Protein AF-A0A1F4YMG1-F1 (afdb_monomer_lite)

Secondary structure (DSSP, 8-state):
-B---HHHHHT--HHHHHHHHHHHHHHHHHHHHHHHHHHHHHHHHHH--SS-TTTTTSS-SSHHHHHHHHHHHHHHHHHHHHHHHHHHHHHIIIIITTBHHHHHHGGGGT----

Structure (mmCIF, N/CA/C/O backbone):
data_AF-A0A1F4YMG1-F1
#
_entry.id   AF-A0A1F4YMG1-F1
#
loop_
_atom_site.group_PDB
_atom_site.id
_atom_site.type_symbol
_atom_site.label_atom_id
_atom_site.label_alt_id
_atom_site.label_comp_id
_atom_site.label_asym_id
_atom_site.label_entity_id
_atom_site.label_seq_id
_atom_site.pdbx_PDB_ins_code
_atom_site.Cartn_x
_atom_site.Cartn_y
_atom_site.Cartn_z
_atom_site.occupancy
_atom_site.B_iso_or_equiv
_atom_site.auth_seq_id
_atom_site.auth_comp_id
_atom_site.auth_asym_id
_atom_site.auth_atom_id
_atom_site.pdbx_PDB_model_num
ATOM 1 N N . MET A 1 1 ? -18.444 7.499 5.440 1.00 79.19 1 MET A N 1
ATOM 2 C CA . MET A 1 1 ? -16.981 7.350 5.309 1.00 79.19 1 MET A CA 1
ATOM 3 C C . MET A 1 1 ? -16.358 8.208 6.382 1.00 79.19 1 MET A C 1
ATOM 5 O O . MET A 1 1 ? -16.798 9.342 6.549 1.00 79.19 1 MET A O 1
ATOM 9 N N . ARG A 1 2 ? -15.449 7.632 7.165 1.00 90.69 2 ARG A N 1
ATOM 10 C CA . ARG A 1 2 ? -14.820 8.289 8.312 1.00 90.69 2 ARG A CA 1
ATOM 11 C C . ARG A 1 2 ? -13.461 8.845 7.888 1.00 90.69 2 ARG A C 1
ATOM 13 O O . ARG A 1 2 ? -12.646 8.122 7.326 1.00 90.69 2 ARG A O 1
ATOM 20 N N . GLU A 1 3 ? -13.212 10.124 8.138 1.00 92.06 3 GLU A N 1
ATOM 21 C CA . GLU A 1 3 ? -11.911 10.735 7.843 1.00 92.06 3 GLU A CA 1
ATOM 22 C C . GLU A 1 3 ? -10.870 10.369 8.906 1.00 92.06 3 GLU A C 1
ATOM 24 O O . GLU A 1 3 ? -11.195 10.208 10.086 1.00 92.06 3 GLU A O 1
ATOM 29 N N . LEU A 1 4 ? -9.604 10.272 8.493 1.00 89.44 4 LEU A N 1
ATOM 30 C CA . LEU A 1 4 ? -8.485 10.080 9.414 1.00 89.44 4 LEU A CA 1
ATOM 31 C C . LEU A 1 4 ? -8.119 11.429 10.052 1.00 89.44 4 LEU A C 1
ATOM 33 O O . LEU A 1 4 ? -7.257 12.155 9.565 1.00 89.44 4 LEU A O 1
ATOM 37 N N . THR A 1 5 ? -8.821 11.789 11.125 1.00 91.75 5 THR A N 1
ATOM 38 C CA . THR A 1 5 ? -8.571 13.022 11.888 1.00 91.75 5 THR A CA 1
ATOM 39 C C . THR A 1 5 ? -7.585 12.787 13.041 1.00 91.75 5 THR A C 1
ATOM 41 O O . THR A 1 5 ? -7.389 11.643 13.459 1.00 91.75 5 THR A O 1
ATOM 44 N N . PRO A 1 6 ? -6.990 13.843 13.629 1.00 91.50 6 PRO A N 1
ATOM 45 C CA . PRO A 1 6 ? -6.135 13.702 14.811 1.00 91.50 6 PRO A CA 1
ATOM 46 C C . PRO A 1 6 ? -6.811 12.979 15.985 1.00 91.50 6 PRO A C 1
ATOM 48 O O . PRO A 1 6 ? -6.158 12.213 16.691 1.00 91.50 6 PRO A O 1
ATOM 51 N N . ASP A 1 7 ? -8.115 13.183 16.184 1.00 91.56 7 ASP A N 1
ATOM 52 C CA . ASP A 1 7 ? -8.868 12.508 17.247 1.00 91.56 7 ASP A CA 1
ATOM 53 C C . ASP A 1 7 ? -9.060 11.018 16.955 1.00 91.56 7 ASP A C 1
ATOM 55 O O . ASP A 1 7 ? -8.949 10.192 17.859 1.00 91.56 7 ASP A O 1
ATOM 59 N N . VAL A 1 8 ? -9.266 10.655 15.682 1.00 89.94 8 VAL A N 1
ATOM 60 C CA . VAL A 1 8 ? -9.292 9.251 15.250 1.00 89.94 8 VAL A CA 1
ATOM 61 C C . VAL A 1 8 ? -7.950 8.593 15.533 1.00 89.94 8 VAL A C 1
ATOM 63 O O . VAL A 1 8 ? -7.940 7.526 16.135 1.00 89.94 8 VAL A O 1
ATOM 66 N N . ILE A 1 9 ? -6.840 9.246 15.175 1.00 90.00 9 ILE A N 1
ATOM 67 C CA . ILE A 1 9 ? -5.479 8.729 15.383 1.00 90.00 9 ILE A CA 1
ATOM 68 C C . ILE A 1 9 ? -5.218 8.448 16.867 1.00 90.00 9 ILE A C 1
ATOM 70 O O . ILE A 1 9 ? -4.708 7.387 17.210 1.00 90.00 9 ILE A O 1
ATOM 74 N N . LYS A 1 10 ? -5.621 9.358 17.762 1.00 91.88 10 LYS A N 1
ATOM 75 C CA . LYS A 1 10 ? -5.476 9.170 19.217 1.00 91.88 10 LYS A CA 1
ATOM 76 C C . LYS A 1 10 ? -6.306 8.010 19.770 1.00 91.88 10 LYS A C 1
ATOM 78 O O . LYS A 1 10 ? -5.988 7.506 20.840 1.00 91.88 10 LYS A O 1
ATOM 83 N N . SER A 1 11 ? -7.380 7.631 19.078 1.00 92.88 11 SER A N 1
ATOM 84 C CA . SER A 1 11 ? -8.273 6.536 19.475 1.00 92.88 11 SER A CA 1
ATOM 85 C C . SER A 1 11 ? -7.877 5.171 18.911 1.00 92.88 11 SER A C 1
ATOM 87 O O . SER A 1 11 ? -8.536 4.182 19.227 1.00 92.88 11 SER A O 1
ATOM 89 N N . LEU A 1 12 ? -6.846 5.110 18.062 1.00 93.19 12 LEU A N 1
ATOM 90 C CA . LEU A 1 12 ? -6.393 3.858 17.467 1.00 93.19 12 LEU A CA 1
ATOM 91 C C . LEU A 1 12 ? -5.712 2.975 18.508 1.00 93.19 12 LEU A C 1
ATOM 93 O O . LEU A 1 12 ? -4.981 3.453 19.378 1.00 93.19 12 LEU A O 1
ATOM 97 N N . THR A 1 13 ? -5.903 1.667 18.372 1.00 96.19 13 THR A N 1
ATOM 98 C CA . THR A 1 13 ? -5.051 0.704 19.069 1.00 96.19 13 THR A CA 1
ATOM 99 C C . THR A 1 13 ? -3.626 0.748 18.497 1.00 96.19 13 THR A C 1
ATOM 101 O O . THR A 1 13 ? -3.439 1.184 17.355 1.00 96.19 13 THR A O 1
ATOM 104 N N . PRO A 1 14 ? -2.610 0.282 19.247 1.00 95.44 14 PRO A N 1
ATOM 105 C CA . PRO A 1 14 ? -1.249 0.162 18.725 1.00 95.44 14 PRO A CA 1
ATOM 106 C C . PRO A 1 14 ? -1.191 -0.605 17.396 1.00 95.44 14 PRO A C 1
ATOM 108 O O . PRO A 1 14 ? -0.636 -0.091 16.432 1.00 95.44 14 PRO A O 1
ATOM 111 N N . ASP A 1 15 ? -1.874 -1.749 17.309 1.00 94.56 15 ASP A N 1
ATOM 112 C CA . ASP A 1 15 ? -1.922 -2.581 16.100 1.00 94.56 15 ASP A CA 1
ATOM 113 C C . ASP A 1 15 ? -2.556 -1.843 14.906 1.00 94.56 15 ASP A C 1
ATOM 115 O O . ASP A 1 15 ? -2.072 -1.905 13.779 1.00 94.56 15 ASP A O 1
ATOM 119 N N . GLN A 1 16 ? -3.640 -1.096 15.139 1.00 94.75 16 GLN A N 1
ATOM 120 C CA . GLN A 1 16 ? -4.287 -0.282 14.106 1.00 94.75 16 GLN A CA 1
ATOM 121 C C . GLN A 1 16 ? -3.372 0.838 13.596 1.00 94.75 16 GLN A C 1
ATOM 123 O O . GLN A 1 16 ? -3.350 1.130 12.397 1.00 94.75 16 GLN A O 1
ATOM 128 N N . ALA A 1 17 ? -2.642 1.483 14.507 1.00 94.81 17 ALA A N 1
ATOM 129 C CA . ALA A 1 17 ? -1.691 2.528 14.163 1.00 94.81 17 ALA A CA 1
ATOM 130 C C . ALA A 1 17 ? -0.511 1.956 13.365 1.00 94.81 17 ALA A C 1
ATOM 132 O O . ALA A 1 17 ? -0.131 2.544 12.354 1.00 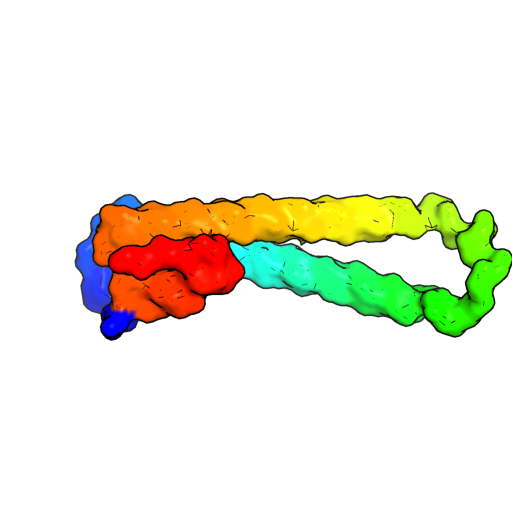94.81 17 ALA A O 1
ATOM 133 N N . GLU A 1 18 ? 0.013 0.796 13.765 1.00 96.00 18 GLU A N 1
ATOM 134 C CA . GLU A 1 18 ? 1.089 0.095 13.059 1.00 96.00 18 GLU A CA 1
ATOM 135 C C . GLU A 1 18 ? 0.680 -0.269 11.627 1.00 96.00 18 GLU A C 1
ATOM 137 O O . GLU A 1 18 ? 1.397 0.064 10.686 1.00 96.00 18 GLU A O 1
ATOM 142 N N . LEU A 1 19 ? -0.523 -0.820 11.431 1.00 95.56 19 LEU A N 1
ATOM 143 C CA . LEU A 1 19 ? -1.046 -1.129 10.095 1.00 95.56 19 LEU A CA 1
ATOM 144 C C . LEU A 1 19 ? -1.167 0.113 9.195 1.00 95.56 19 LEU A C 1
ATOM 146 O O . LEU A 1 19 ? -0.926 0.037 7.990 1.00 95.56 19 LEU A O 1
ATOM 150 N N . LEU A 1 20 ? -1.553 1.267 9.750 1.00 94.38 20 LEU A N 1
ATOM 151 C CA . LEU A 1 20 ? -1.626 2.521 8.990 1.00 94.38 20 LEU A CA 1
ATOM 152 C C . LEU A 1 20 ? -0.239 3.072 8.640 1.00 94.38 20 LEU A C 1
ATOM 154 O O . LEU A 1 20 ? -0.065 3.618 7.548 1.00 94.38 20 LEU A O 1
ATOM 158 N N . VAL A 1 21 ? 0.734 2.929 9.543 1.00 95.44 21 VAL A N 1
ATOM 159 C CA . VAL A 1 21 ? 2.133 3.287 9.277 1.00 95.44 21 VAL A CA 1
ATOM 160 C C . VAL A 1 21 ? 2.694 2.399 8.171 1.00 95.44 21 VAL A C 1
ATOM 162 O O . VAL A 1 21 ? 3.192 2.926 7.177 1.00 95.44 21 VAL A O 1
ATOM 165 N N . GLU A 1 22 ? 2.525 1.081 8.278 1.00 96.31 22 GLU A N 1
ATOM 166 C CA . GLU A 1 22 ? 2.987 0.122 7.272 1.00 96.31 22 GLU A CA 1
ATOM 167 C C . GLU A 1 22 ? 2.345 0.389 5.902 1.00 96.31 22 GLU A C 1
ATOM 169 O O . GLU A 1 22 ? 3.032 0.398 4.878 1.00 96.31 22 GLU A O 1
ATOM 174 N N . LEU A 1 23 ? 1.042 0.702 5.867 1.00 95.75 23 LEU A N 1
ATOM 175 C CA . LEU A 1 23 ? 0.364 1.107 4.634 1.00 95.75 23 LEU A CA 1
ATOM 176 C C . LEU A 1 23 ? 1.034 2.334 3.993 1.00 95.75 23 LEU A C 1
ATOM 178 O O . LEU A 1 23 ? 1.232 2.365 2.777 1.00 95.75 23 LEU A O 1
ATOM 182 N N . GLY A 1 24 ? 1.379 3.341 4.799 1.00 94.38 24 GLY A N 1
ATOM 183 C CA . GLY A 1 24 ? 2.049 4.555 4.335 1.00 94.38 24 GLY A CA 1
ATOM 184 C C . GLY A 1 24 ? 3.457 4.293 3.797 1.00 94.38 24 GLY A C 1
ATOM 185 O O . GLY A 1 24 ? 3.825 4.817 2.743 1.00 94.38 24 GLY A O 1
ATOM 186 N N . GLU A 1 25 ? 4.232 3.451 4.479 1.00 96.94 25 GLU A N 1
ATOM 187 C CA . GLU A 1 25 ? 5.579 3.064 4.050 1.00 96.94 25 GLU A CA 1
ATOM 188 C C . GLU A 1 25 ? 5.558 2.278 2.735 1.00 96.94 25 GLU A C 1
ATOM 190 O O . GLU A 1 25 ? 6.333 2.570 1.818 1.00 96.94 25 GLU A O 1
ATOM 195 N N . LEU A 1 26 ? 4.632 1.325 2.601 1.00 96.06 26 LEU A N 1
ATOM 196 C CA . LEU A 1 26 ? 4.461 0.557 1.371 1.00 96.06 26 LEU A CA 1
ATOM 197 C C . LEU A 1 26 ? 3.998 1.438 0.207 1.00 96.06 26 LEU A C 1
ATOM 199 O O . LEU A 1 26 ? 4.520 1.293 -0.898 1.00 96.06 26 LEU A O 1
ATOM 203 N N . ALA A 1 27 ? 3.078 2.378 0.443 1.00 93.56 27 ALA A N 1
ATOM 204 C CA . ALA A 1 27 ? 2.627 3.318 -0.583 1.00 93.56 27 ALA A CA 1
ATOM 205 C C . ALA A 1 27 ? 3.777 4.205 -1.088 1.00 93.56 27 ALA A C 1
ATOM 207 O O . ALA A 1 27 ? 3.950 4.375 -2.297 1.00 93.56 27 ALA A O 1
ATOM 208 N N . LYS A 1 28 ? 4.619 4.712 -0.177 1.00 96.06 28 LYS A N 1
ATOM 209 C CA . LYS A 1 28 ? 5.825 5.468 -0.544 1.00 96.06 28 LYS A CA 1
ATOM 210 C C . LYS A 1 28 ? 6.779 4.618 -1.385 1.00 96.06 28 LYS A C 1
ATOM 212 O O . LYS A 1 28 ? 7.275 5.078 -2.412 1.00 96.06 28 LYS A O 1
ATOM 217 N N . LYS A 1 29 ? 7.001 3.365 -0.984 1.00 95.50 29 LYS A N 1
ATOM 218 C CA . LYS A 1 29 ? 7.849 2.434 -1.734 1.00 95.50 29 LYS A CA 1
ATOM 219 C C . LYS A 1 29 ? 7.288 2.134 -3.129 1.00 95.50 29 LYS A C 1
ATOM 221 O O . LYS A 1 29 ? 8.051 2.061 -4.091 1.00 95.50 29 LYS A O 1
ATOM 226 N N . GLU A 1 30 ? 5.972 1.972 -3.270 1.00 93.38 30 GLU A N 1
ATOM 227 C CA . GLU A 1 30 ? 5.340 1.781 -4.580 1.00 93.38 30 GLU A CA 1
ATOM 228 C C . GLU A 1 30 ? 5.555 2.996 -5.496 1.00 93.38 30 GLU A C 1
ATOM 230 O O . GLU A 1 30 ? 5.852 2.837 -6.685 1.00 93.38 30 GLU A O 1
ATOM 235 N N . GLU A 1 31 ? 5.445 4.210 -4.951 1.00 94.12 31 GLU A N 1
AT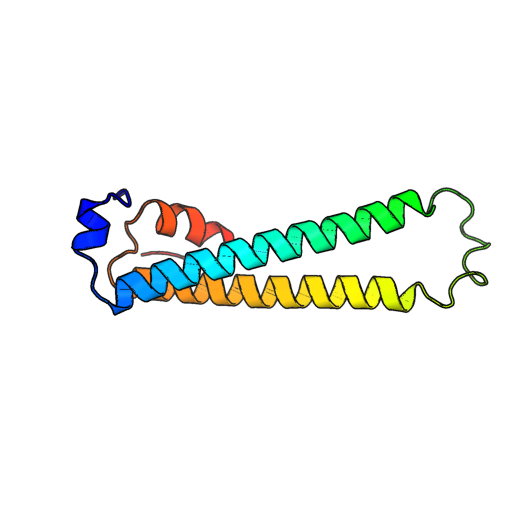OM 236 C CA . GLU A 1 31 ? 5.701 5.444 -5.692 1.00 94.12 31 GLU A CA 1
ATOM 237 C C . GLU A 1 31 ? 7.163 5.531 -6.159 1.00 94.12 31 GLU A C 1
ATOM 239 O O . GLU A 1 31 ? 7.425 5.830 -7.326 1.00 94.12 31 GLU A O 1
ATOM 244 N N . GLU A 1 32 ? 8.120 5.220 -5.282 1.00 94.06 32 GLU A N 1
ATOM 245 C CA . GLU A 1 32 ? 9.550 5.185 -5.613 1.00 94.06 32 GLU A CA 1
ATOM 246 C C . GLU A 1 32 ? 9.847 4.193 -6.747 1.00 94.06 32 GLU A C 1
ATOM 248 O O . GLU A 1 32 ? 10.516 4.545 -7.722 1.00 94.06 32 GLU A O 1
ATOM 253 N N . LEU A 1 33 ? 9.287 2.981 -6.672 1.00 88.62 33 LEU A N 1
ATOM 254 C CA . LEU A 1 33 ? 9.425 1.966 -7.719 1.00 88.62 33 LEU A CA 1
ATOM 255 C C . LEU A 1 33 ? 8.776 2.410 -9.032 1.00 88.62 33 LEU A C 1
ATOM 257 O O . LEU A 1 33 ? 9.343 2.195 -10.101 1.00 88.62 33 LEU A O 1
ATOM 261 N N . THR A 1 34 ? 7.617 3.066 -8.970 1.00 88.44 34 THR A N 1
ATOM 262 C CA . THR A 1 34 ? 6.939 3.605 -10.158 1.00 88.44 34 THR A CA 1
ATOM 263 C C . THR A 1 34 ? 7.810 4.650 -10.853 1.00 88.44 34 THR A C 1
ATOM 265 O O . THR A 1 34 ? 8.027 4.562 -12.062 1.00 88.44 34 THR A O 1
ATOM 268 N N . ARG A 1 35 ? 8.389 5.586 -10.093 1.00 89.38 35 ARG A N 1
ATOM 269 C CA . ARG A 1 35 ? 9.317 6.596 -10.626 1.00 89.38 35 ARG A CA 1
ATOM 270 C C . ARG A 1 35 ? 10.576 5.964 -11.220 1.00 89.38 35 ARG A C 1
ATOM 272 O O . ARG A 1 35 ? 11.033 6.414 -12.268 1.00 89.38 35 ARG A O 1
ATOM 279 N N . ALA A 1 36 ? 11.121 4.922 -10.589 1.00 86.56 36 ALA A N 1
ATOM 280 C CA . ALA A 1 36 ? 12.279 4.196 -11.110 1.00 86.56 36 ALA A CA 1
ATOM 281 C C . ALA A 1 36 ? 11.967 3.507 -12.449 1.00 86.56 36 ALA A C 1
ATOM 283 O O . ALA A 1 36 ? 12.723 3.653 -13.407 1.00 86.56 36 ALA A O 1
ATOM 284 N N . ILE A 1 37 ? 10.818 2.830 -12.550 1.00 82.56 37 ILE A N 1
ATOM 285 C CA . ILE A 1 37 ? 10.356 2.190 -13.792 1.00 82.56 37 I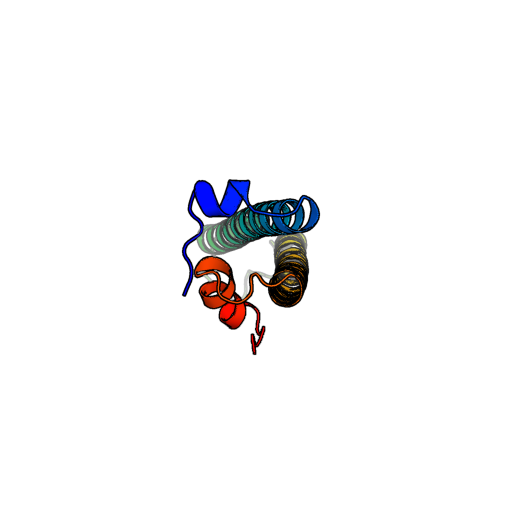LE A CA 1
ATOM 286 C C . ILE A 1 37 ? 10.163 3.233 -14.904 1.00 82.56 37 ILE A C 1
ATOM 288 O O . ILE A 1 37 ? 10.573 3.011 -16.042 1.00 82.56 37 ILE A O 1
ATOM 292 N N . GLU A 1 38 ? 9.562 4.384 -14.596 1.00 82.44 38 GLU A N 1
ATOM 293 C CA . GLU A 1 38 ? 9.395 5.468 -15.571 1.00 82.44 38 GLU A CA 1
ATOM 294 C C . GLU A 1 38 ? 10.726 6.083 -16.015 1.00 82.44 38 GLU A C 1
ATOM 296 O O . GLU A 1 38 ? 10.871 6.447 -17.183 1.00 82.44 38 GLU A O 1
ATOM 301 N N . ALA A 1 39 ? 11.700 6.203 -15.111 1.00 84.56 39 ALA A N 1
ATOM 302 C CA . ALA A 1 39 ? 13.025 6.713 -15.440 1.00 84.56 39 ALA A CA 1
ATOM 303 C C . ALA A 1 39 ? 13.757 5.791 -16.427 1.00 84.56 39 ALA A C 1
ATOM 305 O O . ALA A 1 39 ? 14.287 6.298 -17.417 1.00 84.56 39 ALA A O 1
ATOM 306 N N . ILE A 1 40 ? 13.704 4.471 -16.204 1.00 78.44 40 ILE A N 1
ATOM 307 C CA . ILE A 1 40 ? 14.276 3.459 -17.109 1.00 78.44 40 ILE A CA 1
ATOM 308 C C . ILE A 1 40 ? 13.625 3.569 -18.495 1.00 78.44 40 ILE A C 1
ATOM 310 O O . ILE A 1 40 ? 14.317 3.780 -19.486 1.00 78.44 40 ILE A O 1
ATOM 314 N N . ARG A 1 41 ? 12.286 3.585 -18.565 1.00 74.94 41 ARG A N 1
ATOM 315 C CA . ARG A 1 41 ? 11.553 3.727 -19.841 1.00 74.94 41 ARG A CA 1
ATOM 316 C C . ARG A 1 41 ? 11.925 4.998 -20.608 1.00 74.94 41 ARG A C 1
ATOM 318 O O . ARG A 1 41 ? 12.098 4.978 -21.822 1.00 74.94 41 ARG A O 1
ATOM 325 N N . ARG A 1 42 ? 12.076 6.129 -19.910 1.00 78.62 42 ARG A N 1
ATOM 326 C CA . ARG A 1 42 ? 12.491 7.395 -20.540 1.00 78.62 42 ARG A CA 1
ATOM 327 C C . ARG A 1 42 ? 13.944 7.368 -21.012 1.00 78.62 42 ARG A C 1
ATOM 329 O O . ARG A 1 42 ? 14.274 8.101 -21.943 1.00 78.62 42 ARG A O 1
ATOM 336 N N . GLN A 1 43 ? 14.821 6.608 -20.358 1.00 71.19 43 GLN A N 1
ATOM 337 C CA . GLN A 1 43 ? 16.193 6.410 -20.825 1.00 71.19 43 GLN A CA 1
ATOM 338 C C . GLN A 1 43 ? 16.205 5.572 -22.107 1.00 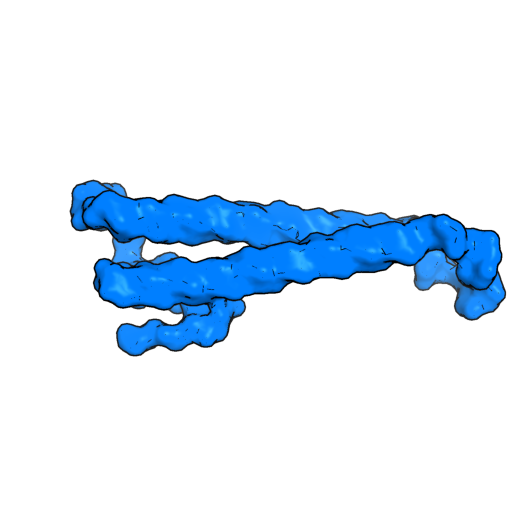71.19 43 GLN A C 1
ATOM 340 O O . GLN A 1 43 ? 16.805 6.013 -23.083 1.00 71.19 43 GLN A O 1
ATOM 345 N N . GLU A 1 44 ? 15.450 4.472 -22.160 1.00 66.06 44 GLU A N 1
ATOM 346 C CA . GLU A 1 44 ? 15.279 3.648 -23.370 1.00 66.06 44 GLU A CA 1
ATOM 347 C C . GLU A 1 44 ? 14.760 4.474 -24.565 1.00 66.06 44 GLU A C 1
ATOM 349 O O . GLU A 1 44 ? 15.300 4.406 -25.672 1.00 66.06 44 GLU A O 1
ATOM 354 N N . GLU A 1 45 ? 13.763 5.341 -24.343 1.00 66.69 45 GLU A N 1
ATOM 355 C CA . GLU A 1 45 ? 13.231 6.238 -25.380 1.00 66.69 45 GLU A CA 1
ATOM 356 C C . GLU A 1 45 ? 14.256 7.279 -25.868 1.00 66.69 45 GLU A C 1
ATOM 358 O O . GLU A 1 45 ? 14.277 7.618 -27.055 1.00 66.69 45 GLU A O 1
ATOM 363 N N . LYS A 1 46 ? 15.108 7.797 -24.971 1.00 62.19 46 LYS A N 1
ATOM 364 C CA . LYS A 1 46 ? 16.123 8.821 -25.282 1.00 62.19 46 LYS A CA 1
ATOM 365 C C . LYS A 1 46 ? 17.371 8.257 -25.961 1.00 62.19 46 LYS A C 1
ATOM 367 O O . LYS A 1 46 ? 17.999 8.987 -26.724 1.00 62.19 46 LYS A O 1
ATOM 372 N N . VAL A 1 47 ? 17.734 7.005 -25.683 1.00 61.16 47 VAL A N 1
ATOM 373 C CA . VAL A 1 47 ? 18.935 6.349 -26.236 1.00 61.16 47 VAL A CA 1
ATOM 374 C C . VAL A 1 47 ? 18.719 5.855 -27.678 1.00 61.16 47 VAL A C 1
ATOM 376 O O . VAL A 1 47 ? 19.686 5.707 -28.418 1.00 61.16 47 VAL A O 1
ATOM 379 N N . GLY A 1 48 ? 17.470 5.749 -28.149 1.00 47.84 48 GLY A N 1
ATOM 380 C CA . GLY A 1 48 ? 17.166 5.747 -29.585 1.00 47.84 48 GLY A CA 1
ATOM 381 C C . GLY A 1 48 ? 16.676 4.422 -30.169 1.00 47.84 48 GLY A C 1
ATOM 382 O O . GLY A 1 48 ? 17.316 3.843 -31.038 1.00 47.84 48 GLY A O 1
ATOM 383 N N . LEU A 1 49 ? 15.435 4.045 -29.858 1.00 49.88 49 LEU A N 1
ATOM 384 C CA . LEU A 1 49 ? 14.608 3.162 -30.702 1.00 49.88 49 LEU A CA 1
ATOM 385 C C . LEU A 1 49 ? 13.829 3.953 -31.777 1.00 49.88 49 LEU A C 1
ATOM 387 O O . LEU A 1 49 ? 12.679 3.665 -32.104 1.00 49.88 49 LEU A O 1
ATOM 391 N N . LYS A 1 50 ? 14.467 4.974 -32.355 1.00 48.78 50 LYS A N 1
ATOM 392 C CA . LYS A 1 50 ? 14.024 5.637 -33.590 1.00 48.78 50 LYS A CA 1
ATOM 393 C C . LYS A 1 50 ? 15.191 5.718 -34.570 1.00 48.78 50 LYS A C 1
ATOM 395 O O . LYS A 1 50 ? 15.675 6.814 -34.819 1.00 48.78 50 LYS A O 1
ATOM 400 N N . SER A 1 51 ? 15.659 4.578 -35.086 1.00 44.69 51 SER A N 1
ATOM 401 C CA . SER A 1 51 ? 16.195 4.401 -36.453 1.00 44.69 51 SER A CA 1
ATOM 402 C C . SER A 1 51 ? 16.700 2.964 -36.658 1.00 44.69 51 SER A C 1
ATOM 404 O O . SER A 1 51 ? 17.570 2.495 -35.940 1.00 44.69 51 SER A O 1
ATOM 406 N N . ASP A 1 52 ? 16.138 2.298 -37.667 1.00 46.38 52 ASP A N 1
ATOM 407 C CA . ASP A 1 52 ? 16.550 1.034 -38.294 1.00 46.38 52 ASP A CA 1
ATOM 408 C C . ASP A 1 52 ? 16.569 -0.281 -37.486 1.00 46.38 52 ASP A C 1
ATOM 410 O O . ASP A 1 52 ? 17.560 -0.723 -36.906 1.00 46.38 52 ASP A O 1
ATOM 414 N N . SER A 1 53 ? 15.476 -1.029 -37.677 1.00 44.22 53 SER A N 1
ATOM 415 C CA . SER A 1 53 ? 15.207 -2.431 -37.305 1.00 44.22 53 SER A CA 1
ATOM 416 C C . SER A 1 53 ? 16.266 -3.479 -37.730 1.00 44.22 53 SER A C 1
ATOM 418 O O . SER A 1 53 ? 16.074 -4.666 -37.467 1.00 44.22 53 SER A O 1
ATOM 420 N N . ARG A 1 54 ? 17.379 -3.106 -38.377 1.00 43.03 54 ARG A N 1
ATOM 421 C CA . ARG A 1 54 ? 18.405 -4.051 -38.871 1.00 43.03 54 ARG A CA 1
ATOM 422 C C . ARG A 1 54 ? 19.802 -3.877 -38.265 1.00 43.03 54 ARG A C 1
ATOM 424 O O . ARG A 1 54 ? 20.611 -4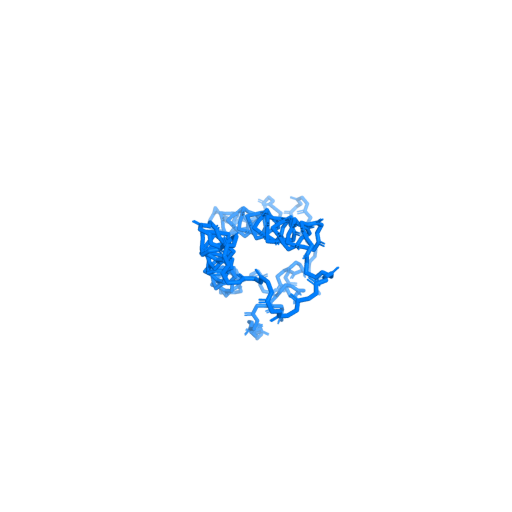.786 -38.417 1.00 43.03 54 ARG A O 1
ATOM 431 N N . LEU A 1 55 ? 20.079 -2.783 -37.549 1.00 42.69 55 LEU A N 1
ATOM 432 C CA . LEU A 1 55 ? 21.397 -2.519 -36.939 1.00 42.69 55 LEU A CA 1
ATOM 433 C C . LEU A 1 55 ? 21.481 -2.856 -35.439 1.00 42.69 55 LEU A C 1
ATOM 435 O O . LEU A 1 55 ? 22.574 -2.925 -34.885 1.00 42.69 55 LEU A O 1
ATOM 439 N N . MET A 1 56 ? 20.352 -3.169 -34.797 1.00 42.84 56 MET A N 1
ATOM 440 C CA . MET A 1 56 ? 20.267 -3.490 -33.363 1.00 42.84 56 MET A CA 1
ATOM 441 C C . MET A 1 56 ? 20.993 -4.769 -32.917 1.00 42.84 56 MET A C 1
ATOM 443 O O . MET A 1 56 ? 21.111 -5.015 -31.725 1.00 42.84 56 MET A O 1
ATOM 447 N N . LYS A 1 57 ? 21.512 -5.593 -33.833 1.00 43.72 57 LYS A N 1
ATOM 448 C CA . LYS A 1 57 ? 22.111 -6.886 -33.466 1.00 43.72 57 LYS A CA 1
ATOM 449 C C . LYS A 1 57 ? 23.591 -6.818 -33.053 1.00 43.72 57 LYS A C 1
ATOM 451 O O . LYS A 1 57 ? 24.159 -7.862 -32.761 1.00 43.72 57 LYS A O 1
ATOM 456 N N . ALA A 1 58 ? 24.220 -5.638 -33.057 1.00 42.84 58 ALA A N 1
ATOM 457 C CA . ALA A 1 58 ? 25.667 -5.506 -32.817 1.00 42.84 58 ALA A CA 1
ATOM 458 C C . ALA A 1 58 ? 26.078 -4.434 -31.784 1.00 42.84 58 ALA A C 1
ATOM 460 O O . ALA A 1 58 ? 27.264 -4.296 -31.516 1.00 42.84 58 ALA A O 1
ATOM 461 N N . ILE A 1 59 ? 25.132 -3.696 -31.188 1.00 41.09 59 ILE A N 1
ATOM 462 C CA . ILE A 1 59 ? 25.393 -2.704 -30.113 1.00 41.09 59 ILE A CA 1
ATOM 463 C C . ILE A 1 59 ? 24.624 -3.101 -28.829 1.00 41.09 59 ILE A C 1
ATOM 465 O O . ILE A 1 59 ? 24.278 -2.273 -27.999 1.00 41.09 59 ILE A O 1
ATOM 469 N N . TYR A 1 60 ? 24.283 -4.385 -28.700 1.00 41.03 60 TYR A N 1
ATOM 470 C CA . TYR A 1 60 ? 23.413 -4.954 -27.663 1.00 41.03 60 TYR A CA 1
ATOM 471 C C . TYR A 1 60 ? 24.229 -5.900 -26.764 1.00 41.03 60 TYR A C 1
ATOM 473 O O . TYR A 1 60 ? 23.943 -7.087 -26.666 1.00 41.03 60 TYR A O 1
ATOM 481 N N . GLU A 1 61 ? 25.294 -5.389 -26.146 1.00 45.59 61 GLU A N 1
ATOM 482 C CA . GLU A 1 61 ? 26.008 -6.118 -25.081 1.00 45.59 61 GLU A CA 1
ATOM 483 C C . GLU A 1 61 ? 25.602 -5.658 -23.667 1.00 45.59 61 GLU A C 1
ATOM 485 O O . GLU A 1 61 ? 26.111 -6.209 -22.700 1.00 45.59 61 GLU A O 1
ATOM 490 N N . ASP A 1 62 ? 24.640 -4.730 -23.519 1.00 50.22 62 ASP A N 1
ATOM 491 C CA . ASP A 1 62 ? 24.153 -4.300 -22.185 1.00 50.22 62 ASP A CA 1
ATOM 492 C C . ASP A 1 62 ? 22.634 -4.015 -22.083 1.00 50.22 62 ASP A C 1
ATOM 494 O O . ASP A 1 62 ? 22.121 -3.581 -21.057 1.00 50.22 62 ASP A O 1
ATOM 498 N N . SER A 1 63 ? 21.857 -4.289 -23.132 1.00 50.66 63 SER A N 1
ATOM 499 C CA . SER A 1 63 ? 20.394 -4.101 -23.126 1.00 50.66 63 SER A CA 1
ATOM 500 C C . SER A 1 63 ? 19.641 -5.148 -22.301 1.00 50.66 63 SER A C 1
ATOM 502 O O . SER A 1 63 ? 18.546 -4.886 -21.810 1.00 50.66 63 SER A O 1
ATOM 504 N N . GLU A 1 64 ? 20.204 -6.357 -22.173 1.00 51.47 64 GLU A N 1
ATOM 505 C CA . GLU A 1 64 ? 19.637 -7.396 -21.310 1.00 51.47 64 GLU A CA 1
ATOM 506 C C . GLU A 1 64 ? 19.682 -6.941 -19.849 1.00 51.47 64 GLU A C 1
ATOM 508 O O . GLU A 1 64 ? 18.786 -7.272 -19.078 1.00 51.47 64 GLU A O 1
ATOM 513 N N . PHE A 1 65 ? 20.681 -6.144 -19.460 1.00 50.03 65 PHE A N 1
ATOM 514 C CA . PHE A 1 65 ? 20.813 -5.646 -18.098 1.00 50.03 65 PHE A CA 1
ATOM 515 C C . PHE A 1 65 ? 19.735 -4.609 -17.755 1.00 50.03 65 PHE A C 1
ATOM 517 O O . PHE A 1 65 ? 19.098 -4.722 -16.705 1.00 50.03 65 PHE A O 1
ATOM 524 N N . ASP A 1 66 ? 19.459 -3.666 -18.658 1.00 52.22 66 ASP A N 1
ATOM 525 C CA . ASP A 1 66 ? 18.390 -2.671 -18.490 1.00 52.22 66 ASP A CA 1
ATOM 526 C C . ASP A 1 66 ? 16.992 -3.318 -18.483 1.00 52.22 66 ASP A C 1
ATOM 528 O O . ASP A 1 66 ? 16.165 -3.020 -17.609 1.00 52.22 66 ASP A O 1
ATOM 532 N N . GLU A 1 67 ? 16.744 -4.301 -19.358 1.00 57.94 67 GLU A N 1
ATOM 533 C CA . GLU A 1 67 ? 15.506 -5.088 -19.333 1.00 57.94 67 GLU A CA 1
ATOM 534 C C . GLU A 1 67 ? 15.361 -5.879 -18.022 1.00 57.94 67 GLU A C 1
ATOM 536 O O . GLU A 1 67 ? 14.284 -5.884 -17.416 1.00 57.94 67 GLU A O 1
ATOM 541 N N . LEU A 1 68 ? 16.440 -6.498 -17.528 1.00 59.72 68 LEU A N 1
ATOM 542 C CA . LEU A 1 68 ? 16.456 -7.228 -16.256 1.00 59.72 68 LEU A CA 1
ATOM 543 C C . LEU A 1 68 ? 16.230 -6.308 -15.047 1.00 59.72 68 LEU A C 1
ATOM 545 O O . LEU A 1 68 ? 15.520 -6.693 -14.110 1.00 59.72 68 LEU A O 1
ATOM 549 N N . LEU A 1 69 ? 16.786 -5.093 -15.059 1.00 60.38 69 LEU A N 1
ATOM 550 C CA . LEU A 1 69 ? 16.554 -4.082 -14.025 1.00 60.38 69 LEU A CA 1
ATOM 551 C C . LEU A 1 69 ? 15.099 -3.607 -14.025 1.00 60.38 69 LEU A C 1
ATOM 553 O O . LEU A 1 69 ? 14.482 -3.536 -12.954 1.00 60.38 69 LEU A O 1
ATOM 557 N N . SER A 1 70 ? 14.519 -3.366 -15.204 1.00 66.75 70 SER A N 1
ATOM 558 C CA . SER A 1 70 ? 13.099 -3.025 -15.330 1.00 66.75 70 SER A CA 1
ATOM 559 C C . SER A 1 70 ? 12.213 -4.164 -14.810 1.00 66.75 70 SER A C 1
ATOM 561 O O . SER A 1 70 ? 11.310 -3.935 -14.002 1.00 66.75 70 SER A O 1
ATOM 563 N N . LEU A 1 71 ? 12.525 -5.416 -15.168 1.00 75.69 71 LEU A N 1
ATOM 564 C CA . LEU A 1 71 ? 11.795 -6.604 -14.730 1.00 75.69 71 LEU A CA 1
ATOM 565 C C . LEU A 1 71 ? 11.878 -6.792 -13.217 1.00 75.69 71 LEU A C 1
ATOM 567 O O . LEU A 1 71 ? 10.883 -7.167 -12.592 1.00 75.69 71 LEU A O 1
ATOM 571 N N . ARG A 1 72 ? 13.034 -6.514 -12.605 1.00 81.75 72 ARG A N 1
ATOM 572 C CA . ARG A 1 72 ? 13.200 -6.570 -11.150 1.00 81.75 72 ARG A CA 1
ATOM 573 C C . ARG A 1 72 ? 12.351 -5.511 -10.453 1.00 81.75 72 ARG A C 1
ATOM 575 O O . ARG A 1 72 ? 11.607 -5.866 -9.541 1.00 81.75 72 ARG A O 1
ATOM 582 N N . ALA A 1 73 ? 12.425 -4.253 -10.885 1.00 81.00 73 ALA A N 1
ATOM 583 C CA . ALA A 1 73 ? 11.650 -3.164 -10.289 1.00 81.00 73 ALA A CA 1
ATOM 584 C C . ALA A 1 73 ? 10.137 -3.386 -10.452 1.00 81.00 73 ALA A C 1
ATOM 586 O O . ALA A 1 73 ? 9.367 -3.178 -9.515 1.00 81.00 73 ALA A O 1
ATOM 587 N N . VAL A 1 74 ? 9.709 -3.890 -11.614 1.00 81.44 74 VAL A N 1
ATOM 588 C CA . VAL A 1 74 ? 8.314 -4.262 -11.885 1.00 81.44 74 VAL A CA 1
ATOM 589 C C . VAL A 1 74 ? 7.854 -5.395 -10.965 1.00 81.44 74 VAL A C 1
ATOM 591 O O . VAL A 1 74 ? 6.797 -5.286 -10.345 1.00 81.44 74 VAL A O 1
ATOM 594 N N . ARG A 1 75 ? 8.644 -6.468 -10.823 1.00 85.50 75 ARG A N 1
ATOM 595 C CA . ARG A 1 75 ? 8.326 -7.578 -9.906 1.00 85.50 75 ARG A CA 1
ATOM 596 C C . ARG A 1 75 ? 8.254 -7.116 -8.456 1.00 85.50 75 ARG A C 1
ATOM 598 O O . ARG A 1 75 ? 7.339 -7.509 -7.738 1.00 85.50 75 ARG A O 1
ATOM 605 N N . GLU A 1 76 ? 9.196 -6.279 -8.030 1.00 90.38 76 GLU A N 1
ATOM 606 C CA . GLU A 1 76 ? 9.197 -5.728 -6.678 1.00 90.38 76 GLU A CA 1
ATOM 607 C C . GLU A 1 76 ? 7.963 -4.857 -6.434 1.00 90.38 76 GLU A C 1
ATOM 609 O O . GLU A 1 76 ? 7.325 -4.983 -5.390 1.00 90.38 76 GLU A O 1
ATOM 614 N N . ARG A 1 77 ? 7.560 -4.046 -7.420 1.00 90.31 77 ARG A N 1
ATOM 615 C CA . ARG A 1 77 ? 6.333 -3.252 -7.335 1.00 90.31 77 ARG A CA 1
ATOM 616 C C . ARG A 1 77 ? 5.101 -4.139 -7.177 1.00 90.31 77 ARG A C 1
ATOM 618 O O . ARG A 1 77 ? 4.288 -3.862 -6.304 1.00 90.31 77 ARG A O 1
ATOM 625 N N . PHE A 1 78 ? 4.980 -5.221 -7.947 1.00 89.06 78 PHE A N 1
ATOM 626 C CA . PHE A 1 78 ? 3.869 -6.166 -7.784 1.00 89.06 78 PHE A CA 1
ATOM 627 C C . PHE A 1 78 ? 3.839 -6.800 -6.389 1.00 89.06 78 PHE A C 1
ATOM 629 O O . PHE A 1 78 ? 2.773 -6.902 -5.787 1.00 89.06 78 PHE A O 1
ATOM 636 N N . ALA A 1 79 ? 4.998 -7.169 -5.839 1.00 91.75 79 ALA A N 1
ATOM 637 C CA . ALA A 1 79 ? 5.075 -7.691 -4.476 1.00 91.75 79 ALA A CA 1
ATOM 638 C C . ALA A 1 79 ? 4.653 -6.647 -3.425 1.00 91.75 79 ALA A C 1
ATOM 640 O O . ALA A 1 79 ? 3.995 -6.989 -2.446 1.00 91.75 79 ALA A O 1
ATOM 641 N N . VAL A 1 80 ? 5.005 -5.372 -3.621 1.00 94.50 80 VAL A N 1
ATOM 642 C CA . VAL A 1 80 ? 4.545 -4.271 -2.758 1.00 94.50 80 VAL A CA 1
ATOM 643 C C . VAL A 1 80 ? 3.031 -4.080 -2.872 1.00 94.50 80 VAL A C 1
ATOM 645 O O . VAL A 1 80 ? 2.365 -3.973 -1.849 1.00 94.50 80 VAL A O 1
ATOM 648 N N . GLN A 1 81 ? 2.471 -4.108 -4.082 1.00 93.06 81 GLN A N 1
ATOM 649 C CA . GLN A 1 81 ? 1.025 -3.993 -4.302 1.00 93.06 81 GLN A CA 1
ATOM 650 C C . GLN A 1 81 ? 0.235 -5.122 -3.629 1.00 93.06 81 GLN A C 1
ATOM 652 O O . GLN A 1 81 ? -0.802 -4.862 -3.019 1.00 93.06 81 GLN A O 1
ATOM 657 N N . ASP A 1 82 ? 0.732 -6.360 -3.685 1.00 94.25 82 ASP A N 1
ATOM 658 C CA . ASP A 1 82 ? 0.098 -7.494 -3.003 1.00 94.25 82 ASP A CA 1
ATOM 659 C C . ASP A 1 82 ? 0.116 -7.320 -1.475 1.00 94.25 82 ASP A C 1
ATOM 661 O O . ASP A 1 82 ? -0.905 -7.504 -0.804 1.00 94.25 82 ASP A O 1
ATOM 665 N N . LYS A 1 83 ? 1.244 -6.847 -0.923 1.00 96.75 83 LYS A N 1
ATOM 666 C CA . LYS A 1 83 ? 1.351 -6.495 0.502 1.00 96.75 83 LYS A CA 1
ATOM 667 C C . LYS A 1 83 ? 0.383 -5.386 0.898 1.00 96.75 83 LYS A C 1
ATOM 669 O O . LYS A 1 83 ? -0.302 -5.531 1.906 1.00 96.75 83 LYS A O 1
ATOM 674 N N . ILE A 1 84 ? 0.267 -4.326 0.095 1.00 97.25 84 ILE A N 1
ATOM 675 C CA . ILE A 1 84 ? -0.715 -3.255 0.325 1.00 97.25 84 ILE A CA 1
ATOM 676 C C . ILE A 1 84 ? -2.131 -3.839 0.365 1.00 97.25 84 ILE A C 1
ATOM 678 O O . ILE A 1 84 ? -2.895 -3.543 1.283 1.00 97.25 84 ILE A O 1
ATOM 682 N N . GLY A 1 85 ? -2.468 -4.729 -0.573 1.00 96.38 85 GLY A N 1
ATOM 683 C CA . GLY A 1 85 ? -3.741 -5.447 -0.558 1.00 96.38 85 GLY A CA 1
ATOM 684 C C . GLY A 1 85 ? -3.961 -6.247 0.734 1.00 96.38 85 GLY A C 1
ATOM 685 O O . GLY A 1 85 ? -5.064 -6.247 1.283 1.00 96.38 85 GLY A O 1
ATOM 686 N N . GLY A 1 86 ? -2.914 -6.893 1.252 1.00 96.56 86 GLY A N 1
ATOM 687 C CA . GLY A 1 86 ? -2.918 -7.563 2.555 1.00 96.56 86 GLY A CA 1
ATOM 688 C C . GLY A 1 86 ? -3.219 -6.613 3.715 1.00 96.56 86 GLY A C 1
ATOM 689 O O . GLY A 1 86 ? -4.146 -6.866 4.482 1.00 96.56 86 GLY A O 1
ATOM 690 N N . ILE A 1 87 ? -2.504 -5.491 3.797 1.00 97.00 87 ILE A N 1
ATOM 691 C CA . ILE A 1 87 ? -2.685 -4.490 4.856 1.00 97.00 87 ILE A CA 1
ATOM 692 C C . ILE A 1 87 ? -4.078 -3.864 4.818 1.00 97.00 87 ILE A C 1
ATOM 694 O O . ILE A 1 87 ? -4.702 -3.697 5.862 1.00 97.00 87 ILE A O 1
ATOM 698 N N . LEU A 1 88 ? -4.627 -3.592 3.633 1.00 96.88 88 LEU A N 1
ATOM 699 C CA . LEU A 1 88 ? -5.991 -3.071 3.496 1.00 96.88 88 LEU A CA 1
ATOM 700 C C . LEU A 1 88 ? -7.045 -4.056 4.028 1.00 96.88 88 LEU A C 1
ATOM 702 O O . LEU A 1 88 ? -8.009 -3.626 4.662 1.00 96.88 88 LEU A O 1
ATOM 706 N N . ARG A 1 89 ? -6.847 -5.368 3.837 1.00 96.62 89 ARG A N 1
ATOM 707 C CA . ARG A 1 89 ? -7.700 -6.404 4.448 1.00 96.62 89 ARG A CA 1
ATOM 708 C C . ARG A 1 89 ? -7.540 -6.446 5.968 1.00 96.62 89 ARG A C 1
ATOM 710 O O . ARG A 1 89 ? -8.543 -6.528 6.672 1.00 96.62 89 ARG A O 1
ATOM 717 N N . SER A 1 90 ? -6.312 -6.340 6.475 1.00 96.50 90 SER A N 1
ATOM 718 C CA . SER A 1 90 ? -6.044 -6.296 7.919 1.00 96.50 90 SER A CA 1
ATOM 719 C C . SER A 1 90 ? -6.664 -5.066 8.585 1.00 96.50 90 SER A C 1
ATOM 721 O O . SER A 1 90 ? -7.295 -5.190 9.629 1.00 96.50 90 SER A O 1
ATOM 723 N N . LEU A 1 91 ? -6.572 -3.891 7.957 1.00 95.31 91 LEU A N 1
ATOM 724 C CA . LEU A 1 91 ? -7.223 -2.663 8.423 1.00 95.31 91 LEU A CA 1
ATOM 725 C C . LEU A 1 91 ? -8.748 -2.814 8.459 1.00 95.31 91 LEU A C 1
ATOM 727 O O . LEU A 1 91 ? -9.386 -2.386 9.419 1.00 95.31 91 LEU A O 1
ATOM 731 N N . ALA A 1 92 ? -9.336 -3.460 7.450 1.00 94.69 92 ALA A N 1
ATOM 732 C CA . ALA A 1 92 ? -10.764 -3.762 7.436 1.00 94.69 92 ALA A CA 1
ATOM 733 C C . ALA A 1 92 ? -11.164 -4.680 8.601 1.00 94.69 92 ALA A C 1
ATOM 735 O O . ALA A 1 92 ? -12.092 -4.356 9.342 1.00 94.69 92 ALA A O 1
ATOM 736 N N . ALA A 1 93 ? -10.418 -5.769 8.811 1.00 95.00 93 ALA A N 1
ATOM 737 C CA . ALA A 1 93 ? -10.630 -6.705 9.915 1.00 95.00 93 ALA A CA 1
ATOM 738 C C . ALA A 1 93 ? -10.437 -6.050 11.294 1.00 95.00 93 ALA A C 1
ATOM 740 O O . ALA A 1 93 ? -11.134 -6.392 12.245 1.00 95.00 93 ALA A O 1
ATOM 741 N N . ALA A 1 94 ? -9.546 -5.061 11.390 1.00 93.81 94 ALA A N 1
ATOM 742 C CA . ALA A 1 94 ? -9.329 -4.258 12.588 1.00 93.81 94 ALA A CA 1
ATOM 743 C C . ALA A 1 94 ? -10.407 -3.176 12.809 1.00 93.81 94 ALA A C 1
ATOM 745 O O . ALA A 1 94 ? -10.271 -2.362 13.719 1.00 93.81 94 ALA A O 1
ATOM 746 N N . GLY A 1 95 ? -11.469 -3.131 11.996 1.00 92.94 95 GLY A N 1
ATOM 747 C CA . GLY A 1 95 ? -12.575 -2.182 12.149 1.00 92.94 95 GLY A CA 1
ATOM 748 C C . GLY A 1 95 ? -12.321 -0.799 11.545 1.00 92.94 95 GLY A C 1
ATOM 749 O O . GLY A 1 95 ? -13.055 0.137 11.846 1.00 92.94 95 GLY A O 1
ATOM 750 N N . LEU A 1 96 ? -11.304 -0.657 10.691 1.00 93.81 96 LEU A N 1
ATOM 751 C CA . LEU A 1 96 ? -10.965 0.588 9.991 1.00 93.81 96 LEU A CA 1
ATOM 752 C C . LEU A 1 96 ? -11.392 0.587 8.513 1.00 93.81 96 LEU A C 1
ATOM 754 O O . LEU A 1 96 ? -10.985 1.452 7.737 1.00 93.81 96 LEU A O 1
ATOM 758 N N . GLY A 1 97 ? -12.223 -0.374 8.102 1.00 92.19 97 GLY A N 1
ATOM 759 C CA . GLY A 1 97 ? -12.696 -0.510 6.719 1.00 92.19 97 GLY A CA 1
ATOM 760 C C . GLY A 1 97 ? -13.606 0.628 6.239 1.00 92.19 97 GLY A C 1
ATOM 761 O O . GLY A 1 97 ? -13.818 0.784 5.037 1.00 92.19 97 GLY A O 1
ATOM 762 N N . ASP A 1 98 ? -14.147 1.446 7.143 1.00 93.56 98 ASP A N 1
ATOM 763 C CA . ASP A 1 98 ? -14.967 2.619 6.822 1.00 93.56 98 ASP A CA 1
ATOM 764 C C . ASP A 1 98 ? -14.149 3.909 6.633 1.00 93.56 98 ASP A C 1
ATOM 766 O O . ASP A 1 98 ? -14.706 4.925 6.183 1.00 93.56 98 ASP A O 1
ATOM 770 N N . LEU A 1 99 ? -12.843 3.866 6.940 1.00 94.00 99 LEU A N 1
ATOM 771 C CA . LEU A 1 99 ? -11.941 4.991 6.745 1.00 94.00 99 LEU A CA 1
ATOM 772 C C . LEU A 1 99 ? -11.868 5.365 5.266 1.00 94.00 99 LEU A C 1
ATOM 774 O O . LEU A 1 99 ? -11.696 4.506 4.397 1.00 94.00 99 LEU A O 1
ATOM 778 N N . THR A 1 100 ? -11.931 6.665 4.977 1.00 93.88 100 THR A N 1
ATOM 779 C CA . THR A 1 100 ? -11.893 7.194 3.607 1.00 93.88 100 THR A CA 1
ATOM 780 C C . THR A 1 100 ? -10.672 6.694 2.841 1.00 93.88 100 THR A C 1
ATOM 782 O O . THR A 1 100 ? -10.801 6.260 1.696 1.00 93.88 100 THR A O 1
ATOM 785 N N . ILE A 1 101 ? -9.497 6.698 3.479 1.00 92.31 101 ILE A N 1
ATOM 786 C CA . ILE A 1 101 ? -8.253 6.226 2.865 1.00 92.31 101 ILE A CA 1
ATOM 787 C C . ILE A 1 101 ? -8.315 4.732 2.518 1.00 92.31 101 ILE A C 1
ATOM 789 O O . ILE A 1 101 ? -7.975 4.359 1.400 1.00 92.31 101 ILE A O 1
ATOM 793 N N . VAL A 1 102 ? -8.837 3.892 3.415 1.00 93.62 102 VAL A N 1
ATOM 794 C CA . VAL A 1 102 ? -8.938 2.439 3.207 1.00 93.62 102 VAL A CA 1
ATOM 795 C C . VAL A 1 102 ? -9.948 2.134 2.102 1.00 93.62 102 VAL A C 1
ATOM 797 O O . VAL A 1 102 ? -9.624 1.428 1.146 1.00 93.62 102 VAL A O 1
ATOM 800 N N . ARG A 1 103 ? -11.137 2.750 2.155 1.00 93.50 103 ARG A N 1
ATOM 801 C CA . ARG A 1 103 ? -1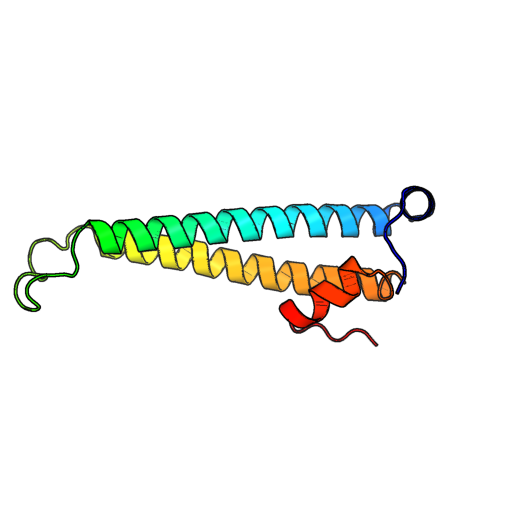2.180 2.581 1.131 1.00 93.50 103 ARG A CA 1
ATOM 802 C C . ARG A 1 103 ? -11.763 3.044 -0.251 1.00 93.50 103 ARG A C 1
ATOM 804 O O . ARG A 1 103 ? -12.122 2.406 -1.235 1.00 93.50 103 ARG A O 1
ATOM 811 N N . ARG A 1 104 ? -11.036 4.156 -0.338 1.00 93.62 104 ARG A N 1
ATOM 812 C CA . ARG A 1 104 ? -10.580 4.688 -1.622 1.00 93.62 104 ARG A CA 1
ATOM 813 C C . ARG A 1 104 ? -9.483 3.822 -2.230 1.00 93.62 104 ARG A C 1
ATOM 815 O O . ARG A 1 104 ? -9.457 3.669 -3.445 1.00 93.62 104 ARG A O 1
ATOM 822 N N . GLN A 1 105 ? -8.590 3.273 -1.407 1.00 93.00 105 GLN A N 1
ATOM 823 C CA . GLN A 1 105 ? -7.455 2.495 -1.895 1.00 93.00 105 GLN A CA 1
ATOM 824 C C . GLN A 1 105 ? -7.819 1.049 -2.229 1.00 93.00 105 GLN A C 1
ATOM 826 O O . GLN A 1 105 ? -7.355 0.541 -3.242 1.00 93.00 105 GLN A O 1
ATOM 831 N N . ALA A 1 106 ? -8.691 0.397 -1.457 1.00 93.00 106 ALA A N 1
ATOM 832 C CA . ALA A 1 106 ? -9.036 -1.016 -1.640 1.00 93.00 106 ALA A CA 1
ATOM 833 C C . ALA A 1 106 ? -9.349 -1.448 -3.093 1.00 93.00 106 ALA A C 1
ATOM 835 O O . ALA A 1 106 ? -8.753 -2.432 -3.542 1.00 93.00 106 ALA A O 1
ATOM 836 N N . PRO A 1 107 ? -10.152 -0.707 -3.886 1.00 93.56 107 PRO A N 1
ATOM 837 C CA . PRO A 1 107 ? -10.415 -1.068 -5.279 1.00 93.56 107 PRO A CA 1
ATOM 838 C C . PRO A 1 107 ? -9.167 -1.075 -6.172 1.00 93.56 107 PRO A C 1
ATOM 840 O O . PRO A 1 107 ? -9.087 -1.888 -7.090 1.00 93.56 107 PRO A O 1
ATOM 843 N N . HIS A 1 108 ? -8.181 -0.211 -5.903 1.00 91.62 108 HIS A N 1
ATOM 844 C CA . HIS A 1 108 ? -6.940 -0.138 -6.683 1.00 91.62 108 HIS A CA 1
ATOM 845 C C . HIS A 1 108 ? -6.067 -1.389 -6.528 1.00 91.62 108 HIS A C 1
ATOM 847 O O . HIS A 1 108 ? -5.302 -1.710 -7.433 1.00 91.62 108 HIS A O 1
ATOM 853 N N . TYR A 1 109 ? -6.234 -2.123 -5.426 1.00 92.69 109 TYR A N 1
ATOM 854 C CA . TYR A 1 109 ? -5.488 -3.346 -5.120 1.00 92.69 109 TYR A CA 1
ATOM 855 C C . TYR A 1 109 ? -6.369 -4.605 -5.181 1.00 92.69 109 TYR A C 1
ATOM 857 O O . TYR A 1 109 ? -6.004 -5.648 -4.644 1.00 92.69 109 TYR A O 1
ATOM 865 N N . GLY A 1 110 ? -7.555 -4.521 -5.798 1.00 90.81 110 GLY A N 1
ATOM 866 C CA . GLY A 1 110 ? -8.476 -5.657 -5.925 1.00 90.81 110 GLY A CA 1
ATOM 867 C C . GLY A 1 110 ? -9.086 -6.133 -4.602 1.00 90.81 110 GLY A C 1
ATOM 868 O O . GLY A 1 110 ? -9.597 -7.251 -4.523 1.00 90.81 110 GLY A O 1
ATOM 869 N N . VAL A 1 111 ? -9.044 -5.306 -3.555 1.00 93.25 111 VAL A N 1
ATOM 870 C CA . VAL A 1 111 ? -9.622 -5.612 -2.246 1.00 93.25 111 VAL A CA 1
ATOM 871 C C . VAL A 1 111 ? -11.090 -5.198 -2.231 1.00 93.25 111 VAL A C 1
ATOM 873 O O . VAL A 1 111 ? -11.436 -4.060 -2.549 1.00 93.25 111 VAL A O 1
ATOM 876 N N . LYS A 1 112 ? -11.961 -6.128 -1.833 1.00 90.88 112 LYS A N 1
ATOM 877 C CA . LYS A 1 112 ? -13.367 -5.852 -1.533 1.00 90.88 112 LYS A CA 1
ATOM 878 C C . LYS A 1 112 ? -13.506 -5.658 -0.029 1.00 90.88 112 LYS A C 1
ATOM 880 O O . LYS A 1 112 ? -13.016 -6.482 0.738 1.00 90.88 112 LYS A O 1
ATOM 885 N N . LEU A 1 113 ? -14.113 -4.544 0.357 1.00 85.50 113 LEU A N 1
ATOM 886 C CA . LEU A 1 113 ? -14.423 -4.219 1.742 1.00 85.50 113 LEU A CA 1
ATOM 887 C C . LEU A 1 113 ? -15.927 -4.404 1.907 1.00 85.50 113 LEU A C 1
ATOM 889 O O . LEU A 1 113 ? -16.686 -3.723 1.211 1.00 85.50 113 LEU A O 1
ATOM 893 N N . ASP A 1 114 ? -16.317 -5.339 2.765 1.00 72.00 114 ASP A N 1
ATOM 894 C CA . ASP A 1 114 ? -17.717 -5.593 3.115 1.00 72.00 114 ASP A CA 1
ATOM 895 C C . ASP A 1 114 ? -18.239 -4.554 4.127 1.00 72.00 114 ASP A C 1
ATOM 897 O O . ASP A 1 114 ? -17.435 -4.043 4.947 1.00 72.00 114 ASP A O 1
#

Foldseek 3Di:
DDEPDPVVQVVDDPVLNVLVVLLVVLVVLLVVLVVVLVVLVVVVVVVDPPDDPPPVPPPPPCVVVSVVVSVVSVVVSVVSLQVSLVSLVVNLVSVNCPYPVSVVCNVVSVHDRD

Sequence (114 aa):
MRELTPDVIKSLTPDQAELLVELGELAKKEEELTRAIEAIRRQEEKVGLKSDSRLMKAIYEDSEFDELLSLRAVRERFAVQDKIGGILRSLAAAGLGDLTIVRRQAPHYGVKLD

pLDDT: mean 81.62, std 18.21, range [41.03, 97.25]

Radius of gyration: 20.1 Å; chains: 1; bounding box: 44×21×58 Å